Protein AF-X0VS17-F1 (afdb_monomer_lite)

Radius of gyration: 30.49 Å; chains: 1; bounding box: 56×60×80 Å

Secondary structure (DSSP, 8-state):
-----------------------------------------------------------TTSSPPHHHHHHHHHH-SEEEE-TT--EEEEE-TT----GGGGGGGGG-SS--EEE-TTS---TTTHHHHTT-TT--EEE-TT--

Sequence (144 aa):
MRHFCKFSVLLLALPLLIGCNGGDTPTGDQDNNRRQDSQAPLVENGNNHTQPNNDEQPKTADADDPSSVKAIGSLATDLKRDEERYVIEVSFRGAAIDDEALSHLAGLKRVRSVLLNDTAITDAGLPALGKIATLRNLDLRGCT

Foldseek 3Di:
DDDDDDDDDDDDDDDDDDDDDDDDDDDDDDDDDDDDDDDDDDDDDDDDDDDDDDDPDDPPPQAQDPVLCVLLVVFFPDFDADPVRATAETHNALTADELVNLLSCLSGRQHAYYEQAQYQYDPSSVVSVVSHPNYNYYHCHNHD

InterPro domains:
  IPR032675 Leucine-rich repeat domain superfamily [G3DSA:3.80.10.10] (30-144)

pLDDT: mean 75.67, std 23.25, range [38.62, 98.56]

Structure (mmCIF, N/CA/C/O backbone):
data_AF-X0VS17-F1
#
_entry.id   AF-X0VS17-F1
#
loop_
_atom_site.group_PDB
_atom_site.id
_atom_site.type_symbol
_atom_site.label_atom_id
_atom_site.label_alt_id
_atom_site.label_comp_id
_atom_site.label_asym_id
_atom_site.label_entity_id
_atom_site.label_seq_id
_atom_site.pdbx_PDB_ins_code
_atom_site.Cartn_x
_atom_site.Cartn_y
_atom_site.Cartn_z
_atom_site.occupancy
_atom_site.B_iso_or_equiv
_atom_site.auth_seq_id
_atom_site.auth_comp_id
_atom_site.auth_asym_id
_atom_site.auth_atom_id
_atom_site.pdbx_PDB_model_num
ATOM 1 N N . MET A 1 1 ? 35.992 1.800 32.083 1.00 43.31 1 MET A N 1
ATOM 2 C CA . MET A 1 1 ? 36.817 0.577 31.971 1.00 43.31 1 MET A CA 1
ATOM 3 C C . MET A 1 1 ? 35.983 -0.578 32.503 1.00 43.31 1 MET A C 1
ATOM 5 O O . MET A 1 1 ? 35.433 -0.459 33.586 1.00 43.31 1 MET A O 1
ATOM 9 N N . ARG A 1 2 ? 35.731 -1.583 31.658 1.00 40.59 2 ARG A N 1
ATOM 10 C CA . ARG A 1 2 ? 34.710 -2.628 31.838 1.00 40.59 2 ARG A CA 1
ATOM 11 C C . ARG A 1 2 ? 35.300 -3.814 32.612 1.00 40.59 2 ARG A C 1
ATOM 13 O O . ARG A 1 2 ? 36.272 -4.393 32.140 1.00 40.59 2 ARG A O 1
ATOM 20 N N . HIS A 1 3 ? 34.699 -4.201 33.738 1.00 46.25 3 HIS A N 1
ATOM 21 C CA . HIS A 1 3 ? 35.003 -5.469 34.407 1.00 46.25 3 HIS A CA 1
ATOM 22 C C . HIS A 1 3 ? 34.098 -6.578 33.859 1.00 46.25 3 HIS A C 1
ATOM 24 O O . HIS A 1 3 ? 32.906 -6.633 34.141 1.00 46.25 3 HIS A O 1
ATOM 30 N N . PHE A 1 4 ? 34.698 -7.446 33.045 1.00 45.50 4 PHE A N 1
ATOM 31 C CA . PHE A 1 4 ? 34.156 -8.730 32.613 1.00 45.50 4 PHE A CA 1
ATOM 32 C C . PHE A 1 4 ? 34.413 -9.758 33.719 1.00 45.50 4 PHE A C 1
ATOM 34 O O . PHE A 1 4 ? 35.557 -10.168 33.915 1.00 45.50 4 PHE A O 1
ATOM 41 N N . CYS A 1 5 ? 33.369 -10.196 34.423 1.00 49.50 5 CYS A N 1
ATOM 42 C CA . CYS A 1 5 ? 33.453 -11.402 35.239 1.00 49.50 5 CYS A CA 1
ATOM 43 C C . CYS A 1 5 ? 32.957 -12.583 34.399 1.00 49.50 5 CYS A C 1
ATOM 45 O O . CYS A 1 5 ? 31.780 -12.687 34.062 1.00 49.50 5 CYS A O 1
ATOM 47 N N . LYS A 1 6 ? 33.907 -13.429 34.002 1.00 50.41 6 LYS A N 1
ATOM 48 C CA . LYS A 1 6 ? 33.694 -14.713 33.339 1.00 50.41 6 LYS A CA 1
ATOM 49 C C . LYS A 1 6 ? 33.091 -15.680 34.361 1.00 50.41 6 LYS A C 1
ATOM 51 O O . LYS A 1 6 ? 33.770 -16.011 35.324 1.00 50.41 6 LYS A O 1
ATOM 56 N N . PHE A 1 7 ? 31.884 -16.186 34.126 1.00 47.91 7 PHE A N 1
ATOM 57 C CA . PHE A 1 7 ? 31.442 -17.442 34.733 1.00 47.91 7 PHE A CA 1
ATOM 58 C C . PHE A 1 7 ? 31.100 -18.422 33.617 1.00 47.91 7 PHE A C 1
ATOM 60 O O . PHE A 1 7 ? 30.033 -18.397 33.014 1.00 47.91 7 PHE A O 1
ATOM 67 N N . SER A 1 8 ? 32.103 -19.235 33.307 1.00 51.38 8 SER A N 1
ATOM 68 C CA . SER A 1 8 ? 32.010 -20.425 32.480 1.00 51.38 8 SER A CA 1
ATOM 69 C C . SER A 1 8 ? 31.597 -21.574 33.391 1.00 51.38 8 SER A C 1
ATOM 71 O O . SER A 1 8 ? 32.425 -22.047 34.164 1.00 51.38 8 SER A O 1
ATOM 73 N N . VAL A 1 9 ? 30.348 -22.029 33.307 1.00 56.81 9 VAL A N 1
ATOM 74 C CA . VAL A 1 9 ? 29.946 -23.342 33.831 1.00 56.81 9 VAL A CA 1
ATOM 75 C C . VAL A 1 9 ? 29.093 -24.019 32.765 1.00 56.81 9 VAL A C 1
ATOM 77 O O . VAL A 1 9 ? 27.893 -23.797 32.650 1.00 56.81 9 VAL A O 1
ATOM 80 N N . LEU A 1 10 ? 29.779 -24.808 31.943 1.00 45.88 10 LEU A N 1
ATOM 81 C CA . LEU A 1 10 ? 29.217 -25.820 31.062 1.00 45.88 10 LEU A CA 1
ATOM 82 C C . LEU A 1 10 ? 29.105 -27.099 31.901 1.00 45.88 10 LEU A C 1
ATOM 84 O O . LEU A 1 10 ? 30.133 -27.669 32.265 1.00 45.88 10 LEU A O 1
ATOM 88 N N . LEU A 1 11 ? 27.890 -27.536 32.236 1.00 55.62 11 LEU A N 1
ATOM 89 C CA . LEU A 1 11 ? 27.663 -28.837 32.867 1.00 55.62 11 LEU A CA 1
ATOM 90 C C . LEU A 1 11 ? 26.607 -29.601 32.067 1.00 55.62 11 LEU A C 1
ATOM 92 O O . LEU A 1 11 ? 25.529 -29.093 31.767 1.00 55.62 11 LEU A O 1
ATOM 96 N N . LEU A 1 12 ? 27.033 -30.782 31.630 1.00 49.47 12 LEU A N 1
ATOM 97 C CA . LEU A 1 12 ? 26.410 -31.658 30.650 1.00 49.47 12 LEU A CA 1
ATOM 98 C C . LEU A 1 12 ? 25.153 -32.364 31.184 1.00 49.47 12 LEU A C 1
ATOM 100 O O . LEU A 1 12 ? 24.956 -32.521 32.384 1.00 49.47 12 LEU A O 1
ATOM 104 N N . ALA A 1 13 ? 24.343 -32.789 30.217 1.00 51.38 13 ALA A N 1
ATOM 105 C CA . ALA A 1 13 ? 23.025 -33.405 30.295 1.00 51.38 13 ALA A CA 1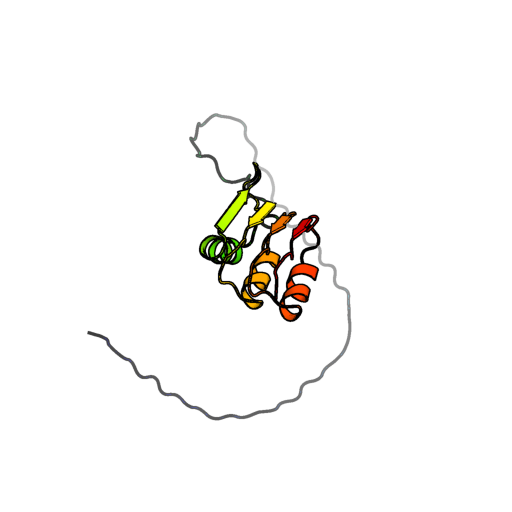
ATOM 106 C C . ALA A 1 13 ? 22.882 -34.646 31.196 1.00 51.38 13 ALA A C 1
ATOM 108 O O . ALA A 1 13 ? 23.797 -35.456 31.301 1.00 51.38 13 ALA A O 1
ATOM 109 N N . LEU A 1 14 ? 21.650 -34.861 31.677 1.00 53.03 14 LEU A N 1
ATOM 110 C CA . LEU A 1 14 ? 21.057 -36.169 31.991 1.00 53.03 14 LEU A CA 1
ATOM 111 C C . LEU A 1 14 ? 19.526 -36.087 31.779 1.00 53.03 14 LEU A C 1
ATOM 113 O O . LEU A 1 14 ? 18.879 -35.289 32.458 1.00 53.03 14 LEU A O 1
ATOM 117 N N . PRO A 1 15 ? 18.930 -36.850 30.838 1.00 53.53 15 PRO A N 1
ATOM 118 C CA . PRO A 1 15 ? 17.485 -36.901 30.642 1.00 53.53 15 PRO A CA 1
ATOM 119 C C . PRO A 1 15 ? 16.836 -38.111 31.338 1.00 53.53 15 PRO A C 1
ATOM 121 O O . PRO A 1 15 ? 17.496 -39.104 31.631 1.00 53.53 15 PRO A O 1
ATOM 124 N N . LEU A 1 16 ? 15.506 -38.012 31.450 1.00 51.50 16 LEU A N 1
ATOM 125 C CA . LEU A 1 16 ? 14.500 -39.036 31.770 1.00 51.50 16 LEU A CA 1
ATOM 126 C C . LEU A 1 16 ? 14.287 -39.372 33.251 1.00 51.50 16 LEU A C 1
ATOM 128 O O . LEU A 1 16 ? 15.000 -40.177 33.835 1.00 51.50 16 LEU A O 1
ATOM 132 N N . LEU A 1 17 ? 13.143 -38.915 33.767 1.00 58.97 17 LEU A N 1
ATOM 133 C CA . LEU A 1 17 ? 12.207 -39.823 34.423 1.00 58.97 17 LEU A CA 1
ATOM 134 C C . LEU A 1 17 ? 10.773 -39.485 34.007 1.00 58.97 17 LEU A C 1
ATOM 136 O O . LEU A 1 17 ? 10.280 -38.371 34.165 1.00 58.97 17 LEU A O 1
ATOM 140 N N . ILE A 1 18 ? 10.159 -40.501 33.416 1.00 58.56 18 ILE A N 1
ATOM 141 C CA . ILE A 1 18 ? 8.750 -40.633 33.078 1.00 58.56 18 ILE A CA 1
ATOM 142 C C . ILE A 1 18 ? 7.933 -40.566 34.369 1.00 58.56 18 ILE A C 1
ATOM 144 O O . ILE A 1 18 ? 8.250 -41.247 35.342 1.00 58.56 18 ILE A O 1
ATOM 148 N N . GLY A 1 19 ? 6.851 -39.797 34.345 1.00 50.19 19 GLY A N 1
ATOM 149 C CA . GLY A 1 19 ? 5.847 -39.789 35.399 1.00 50.19 19 GLY A CA 1
ATOM 150 C C . GLY A 1 19 ? 4.491 -39.414 34.826 1.00 50.19 19 GLY A C 1
ATOM 151 O O . GLY A 1 19 ? 4.068 -38.270 34.942 1.00 50.19 19 GLY A O 1
ATOM 152 N N . CYS A 1 20 ? 3.820 -40.372 34.186 1.00 52.88 20 CYS A N 1
ATOM 153 C CA . CYS A 1 20 ? 2.373 -40.308 34.009 1.00 52.88 20 CYS A CA 1
ATOM 154 C C . CYS A 1 20 ? 1.721 -40.710 35.334 1.00 52.88 20 CYS A C 1
ATOM 156 O O . CYS A 1 20 ? 2.005 -41.796 35.837 1.00 52.88 20 CYS A O 1
ATOM 158 N N . ASN A 1 21 ? 0.812 -39.892 35.859 1.00 55.00 21 ASN A N 1
ATOM 159 C CA . ASN A 1 21 ? -0.244 -40.393 36.728 1.00 55.00 21 ASN A CA 1
ATOM 160 C C . ASN A 1 21 ? -1.529 -39.616 36.439 1.00 55.00 21 ASN A C 1
ATOM 162 O O . ASN A 1 21 ? -1.528 -38.386 36.429 1.00 55.00 21 ASN A O 1
ATOM 166 N N . GLY A 1 22 ? -2.578 -40.358 36.098 1.00 44.09 22 GLY A N 1
ATOM 167 C CA . GLY A 1 22 ? -3.907 -39.822 35.850 1.00 44.09 22 GLY A CA 1
ATOM 168 C C . GLY A 1 22 ? -4.723 -39.690 37.132 1.00 44.09 22 GLY A C 1
ATOM 169 O O . GLY A 1 22 ? -4.242 -39.993 38.221 1.00 44.09 22 GLY A O 1
ATOM 170 N N . GLY A 1 23 ? -5.984 -39.308 36.941 1.00 40.53 23 GLY A N 1
ATOM 171 C CA . GLY A 1 23 ? -7.052 -39.547 37.906 1.00 40.53 23 GLY A CA 1
ATOM 172 C C . GLY A 1 23 ? -7.591 -38.300 38.600 1.00 40.53 23 GLY A C 1
ATOM 173 O O . GLY A 1 23 ? -6.949 -37.750 39.483 1.00 40.53 23 GLY A O 1
ATOM 174 N N . ASP A 1 24 ? -8.826 -37.967 38.218 1.00 45.16 24 ASP A N 1
ATOM 175 C CA . ASP A 1 24 ? -9.924 -37.567 39.109 1.00 45.16 24 ASP A CA 1
ATOM 176 C C . ASP A 1 24 ? -10.100 -36.078 39.499 1.00 45.16 24 ASP A C 1
ATOM 178 O O . ASP A 1 24 ? -9.456 -35.509 40.374 1.00 45.16 24 ASP A O 1
ATOM 182 N N . THR A 1 25 ? -11.103 -35.467 38.861 1.00 48.91 25 THR A N 1
ATOM 183 C CA . THR A 1 25 ? -11.980 -34.396 39.388 1.00 48.91 25 THR A CA 1
ATOM 184 C C . THR A 1 25 ? -12.920 -34.944 40.485 1.00 48.91 25 THR A C 1
ATOM 186 O O . THR A 1 25 ? -13.092 -36.161 40.528 1.00 48.91 25 THR A O 1
ATOM 189 N N . PRO A 1 26 ? -13.799 -34.153 41.140 1.00 51.50 26 PRO A N 1
ATOM 190 C CA . PRO A 1 26 ? -13.714 -32.812 41.733 1.00 51.50 26 PRO A CA 1
ATOM 191 C C . PRO A 1 26 ? -14.217 -32.828 43.213 1.00 51.50 26 PRO A C 1
ATOM 193 O O . PRO A 1 26 ? -14.534 -33.880 43.765 1.00 51.50 26 PRO A O 1
ATOM 196 N N . THR A 1 27 ? -14.443 -31.635 43.782 1.00 47.09 27 THR A N 1
ATOM 197 C CA . THR A 1 27 ? -15.304 -31.286 44.948 1.00 47.09 27 THR A CA 1
ATOM 198 C C . THR A 1 27 ? -14.575 -31.010 46.264 1.00 47.09 27 THR A C 1
ATOM 200 O O . THR A 1 27 ? -13.865 -31.852 46.803 1.00 47.09 27 THR A O 1
ATOM 203 N N . GLY A 1 28 ? -14.814 -29.815 46.807 1.00 47.66 28 GLY A N 1
ATOM 204 C CA . GLY A 1 28 ? -14.340 -29.394 48.119 1.00 47.66 28 GLY A CA 1
ATOM 205 C C . GLY A 1 28 ? -14.628 -27.919 48.366 1.00 47.66 28 GLY A C 1
ATOM 206 O O . GLY A 1 28 ? -13.711 -27.104 48.335 1.00 47.66 28 GLY A O 1
ATOM 207 N N . ASP A 1 29 ? -15.905 -27.593 48.575 1.00 47.28 29 ASP A N 1
ATOM 208 C CA . ASP A 1 29 ? -16.349 -26.344 49.193 1.00 47.28 29 ASP A CA 1
ATOM 209 C C . ASP A 1 29 ? -15.592 -26.100 50.502 1.00 47.28 29 ASP A C 1
ATOM 211 O O . ASP A 1 29 ? -15.597 -26.966 51.378 1.00 47.28 29 ASP A O 1
ATOM 215 N N . GLN A 1 30 ? -15.005 -24.912 50.668 1.00 57.81 30 GLN A N 1
ATOM 216 C CA . GLN A 1 30 ? -14.788 -24.320 51.988 1.00 57.81 30 GLN A CA 1
ATOM 217 C C . GLN A 1 30 ? -15.031 -22.813 51.932 1.00 57.81 30 GLN A C 1
ATOM 219 O O . GLN A 1 30 ? -14.147 -22.009 51.637 1.00 57.81 30 GLN A O 1
ATOM 224 N N . ASP A 1 31 ? -16.267 -22.463 52.278 1.00 52.00 31 ASP A N 1
ATOM 225 C CA . ASP A 1 31 ? -16.597 -21.242 52.994 1.00 52.00 31 ASP A CA 1
ATOM 226 C C . ASP A 1 31 ? -15.646 -21.055 54.183 1.00 52.00 31 ASP A C 1
ATOM 228 O O . ASP A 1 31 ? -15.536 -21.937 55.039 1.00 52.00 31 ASP A O 1
ATOM 232 N N . ASN A 1 32 ? -15.039 -19.874 54.322 1.00 59.00 32 ASN A N 1
ATOM 233 C CA . ASN A 1 32 ? -14.925 -19.311 55.664 1.00 59.00 32 ASN A CA 1
ATOM 234 C C . ASN A 1 32 ? -14.827 -17.785 55.675 1.00 59.00 32 ASN A C 1
ATOM 236 O O . ASN A 1 32 ? -13.782 -17.164 55.487 1.00 59.00 32 ASN A O 1
ATOM 240 N N . ASN A 1 33 ? -15.986 -17.208 55.958 1.00 50.19 33 ASN A N 1
ATOM 241 C CA . ASN A 1 33 ? -16.224 -15.841 56.369 1.00 50.19 33 ASN A CA 1
ATOM 242 C C . ASN A 1 33 ? -15.600 -15.589 57.754 1.00 50.19 33 ASN A C 1
ATOM 244 O O . ASN A 1 33 ? -16.061 -16.153 58.747 1.00 50.19 33 ASN A O 1
ATOM 248 N N . ARG A 1 34 ? -14.605 -14.697 57.854 1.00 45.72 34 ARG A N 1
ATOM 249 C CA . ARG A 1 34 ? -14.197 -14.112 59.139 1.00 45.72 34 ARG A CA 1
ATOM 250 C C . ARG A 1 34 ? -14.616 -12.649 59.185 1.00 45.72 34 ARG A C 1
ATOM 252 O O . ARG A 1 34 ? -13.939 -11.770 58.663 1.00 45.72 34 ARG A O 1
ATOM 259 N N . ARG A 1 35 ? -15.758 -12.430 59.834 1.00 48.88 35 ARG A N 1
ATOM 260 C CA . ARG A 1 35 ? -16.231 -11.130 60.303 1.00 48.88 35 ARG A CA 1
ATOM 261 C C . ARG A 1 35 ? -15.223 -10.533 61.283 1.00 48.88 35 ARG A C 1
ATOM 263 O O . ARG A 1 35 ? -14.736 -11.240 62.166 1.00 48.88 35 ARG A O 1
ATOM 270 N N . GLN A 1 36 ? -14.998 -9.230 61.177 1.00 52.78 36 GLN A N 1
ATOM 271 C CA . GLN A 1 36 ? -14.617 -8.426 62.326 1.00 52.78 36 GLN A CA 1
ATOM 272 C C . GLN A 1 36 ? -15.345 -7.089 62.271 1.00 52.78 36 GLN A C 1
ATOM 274 O O . GLN A 1 36 ? -15.521 -6.483 61.215 1.00 52.78 36 GLN A O 1
ATOM 279 N N . ASP A 1 37 ? -15.866 -6.753 63.437 1.00 46.56 37 ASP A N 1
ATOM 280 C CA . ASP A 1 37 ? -16.950 -5.833 63.693 1.00 46.56 37 ASP A CA 1
ATOM 281 C C . ASP A 1 37 ? -16.520 -4.358 63.689 1.00 46.56 37 ASP A C 1
ATOM 283 O O . ASP A 1 37 ? -15.412 -4.012 64.085 1.00 46.56 37 ASP A O 1
ATOM 287 N N . SER A 1 38 ? -17.481 -3.518 63.299 1.00 52.53 38 SER A N 1
ATOM 288 C CA . SER A 1 38 ? -17.874 -2.253 63.939 1.00 52.53 38 SER A CA 1
ATOM 289 C C . SER A 1 38 ? -16.798 -1.237 64.345 1.00 52.53 38 SER A C 1
ATOM 291 O O . SER A 1 38 ? -16.188 -1.374 65.397 1.00 52.53 38 SER A O 1
ATOM 293 N N . GLN A 1 39 ? -16.753 -0.100 63.635 1.00 45.88 39 GLN A N 1
ATOM 294 C CA . GLN A 1 39 ? -16.736 1.228 64.272 1.00 45.88 39 GLN A CA 1
ATOM 295 C C . GLN A 1 39 ? -17.177 2.319 63.270 1.00 45.88 39 GLN A C 1
ATOM 297 O O . GLN A 1 39 ? -16.555 2.491 62.227 1.00 45.88 39 GLN A O 1
ATOM 302 N N . ALA A 1 40 ? -18.233 3.074 63.592 1.00 49.31 40 ALA A N 1
ATOM 303 C CA . ALA A 1 40 ? -18.546 4.368 62.966 1.00 49.31 40 ALA A CA 1
ATOM 304 C C . ALA A 1 40 ? -18.016 5.504 63.862 1.00 49.31 40 ALA A C 1
ATOM 306 O O . ALA A 1 40 ? -17.993 5.338 65.088 1.00 49.31 40 ALA A O 1
ATOM 307 N N . PRO A 1 41 ? -17.589 6.646 63.290 1.00 47.81 41 PRO A N 1
ATOM 308 C CA . PRO A 1 41 ? -18.362 7.878 63.500 1.00 47.81 41 PRO A CA 1
ATOM 309 C C . PRO A 1 41 ? -18.361 8.861 62.303 1.00 47.81 41 PRO A C 1
ATOM 311 O O . PRO A 1 41 ? -17.736 8.646 61.270 1.00 47.81 41 PRO A O 1
ATOM 314 N N . LEU A 1 42 ? -19.144 9.928 62.475 1.00 43.59 42 LEU A N 1
ATOM 315 C CA . LEU A 1 42 ? -19.552 10.973 61.530 1.00 43.59 42 LEU A CA 1
ATOM 316 C C . LEU A 1 42 ? -18.492 12.088 61.315 1.00 43.59 42 LEU A C 1
ATOM 318 O O . LEU A 1 42 ? -17.786 12.423 62.257 1.00 43.59 42 LEU A O 1
ATOM 322 N N . VAL A 1 43 ? -18.527 12.697 60.111 1.00 49.28 43 VAL A N 1
ATOM 323 C CA . VAL A 1 43 ? -18.160 14.080 59.667 1.00 49.28 43 VAL A CA 1
ATOM 324 C C . VAL A 1 43 ? -16.772 14.680 60.000 1.00 49.28 43 VAL A C 1
ATOM 326 O O . VAL A 1 43 ? -16.421 14.835 61.157 1.00 49.28 43 VAL A O 1
ATOM 329 N N . GLU A 1 44 ? -15.991 15.133 59.001 1.00 41.22 44 GLU A N 1
ATOM 330 C CA . GLU A 1 44 ? -15.952 16.518 58.468 1.00 41.22 44 GLU A CA 1
ATOM 331 C C . GLU A 1 44 ? -14.846 16.704 57.391 1.00 41.22 44 GLU A C 1
ATOM 333 O O . GLU A 1 44 ? -13.972 15.861 57.207 1.00 41.22 44 GLU A O 1
ATOM 338 N N . ASN A 1 45 ? -14.952 17.815 56.658 1.00 44.94 45 ASN A N 1
ATOM 339 C CA . ASN A 1 45 ? -14.228 18.269 55.465 1.00 44.94 45 ASN A CA 1
ATOM 340 C C . ASN A 1 45 ? -12.687 18.227 55.492 1.00 44.94 45 ASN A C 1
ATOM 342 O O . ASN A 1 45 ? -12.047 18.517 56.498 1.00 44.94 45 ASN A O 1
ATOM 346 N N . GLY A 1 46 ? -12.102 18.059 54.300 1.00 38.62 46 GLY A N 1
ATOM 347 C CA . GLY A 1 46 ? -10.678 18.286 54.052 1.00 38.62 46 GLY A CA 1
ATOM 348 C C . GLY A 1 46 ? -10.304 18.138 52.578 1.00 38.62 46 GLY A C 1
ATOM 349 O O . GLY A 1 46 ? -9.778 17.115 52.161 1.00 38.62 46 GLY A O 1
ATOM 350 N N . ASN A 1 47 ? -10.626 19.163 51.793 1.00 52.38 47 ASN A N 1
ATOM 351 C CA . ASN A 1 47 ? -9.949 19.618 50.577 1.00 52.38 47 ASN A CA 1
ATOM 352 C C . ASN A 1 47 ? -8.629 18.892 50.279 1.00 52.38 47 ASN A C 1
ATOM 354 O O . ASN A 1 47 ? -7.629 19.117 50.959 1.00 52.38 47 ASN A O 1
ATOM 358 N N . ASN A 1 48 ? -8.598 18.119 49.192 1.00 42.81 48 ASN A N 1
ATOM 359 C CA . ASN A 1 48 ? -7.336 17.763 48.572 1.00 42.81 48 ASN A CA 1
ATOM 360 C C . ASN A 1 48 ? -7.427 17.889 47.055 1.00 42.81 48 ASN A C 1
ATOM 362 O O . ASN A 1 48 ? -8.241 17.260 46.382 1.00 42.81 48 ASN A O 1
ATOM 366 N N . HIS A 1 49 ? -6.575 18.769 46.550 1.00 53.28 49 HIS A N 1
ATOM 367 C CA . HIS A 1 49 ? -6.210 18.885 45.159 1.00 53.28 49 HIS A CA 1
ATOM 368 C C . HIS A 1 49 ? -5.698 17.518 44.701 1.00 53.28 49 HIS A C 1
ATOM 370 O O . HIS A 1 49 ? -4.656 17.048 45.154 1.00 53.28 49 HIS A O 1
ATOM 376 N N . THR A 1 50 ? -6.440 16.843 43.833 1.00 44.97 50 THR A N 1
ATOM 377 C CA . THR A 1 50 ? -5.913 15.690 43.111 1.00 44.97 50 THR A CA 1
ATOM 378 C C . THR A 1 50 ? -6.211 15.897 41.639 1.00 44.97 50 THR A C 1
ATOM 380 O O . THR A 1 50 ? -7.355 15.980 41.203 1.00 44.97 50 THR A O 1
ATOM 383 N N . GLN A 1 51 ? -5.111 16.093 40.925 1.00 49.12 51 GLN A N 1
ATOM 384 C CA . GLN A 1 51 ? -4.935 16.073 39.483 1.00 49.12 51 GLN A CA 1
ATOM 385 C C . GLN A 1 51 ? -5.777 14.957 38.824 1.00 49.12 51 GLN A C 1
ATOM 387 O O . GLN A 1 51 ? -6.000 13.924 39.459 1.00 49.12 51 GLN A O 1
ATOM 392 N N . PRO A 1 52 ? -6.254 15.139 37.576 1.00 44.19 52 PRO A N 1
ATOM 393 C CA . PRO A 1 52 ? -7.137 14.182 36.923 1.00 44.19 52 PRO A CA 1
ATOM 394 C C . PRO A 1 52 ? -6.390 12.867 36.701 1.00 44.19 52 PRO A C 1
ATOM 396 O O . PRO A 1 52 ? -5.430 12.799 35.934 1.00 44.19 52 PRO A O 1
ATOM 399 N N . ASN A 1 53 ? -6.836 11.829 37.398 1.00 48.53 53 ASN A N 1
ATOM 400 C CA . ASN A 1 53 ? -6.343 10.477 37.226 1.00 48.53 53 ASN A CA 1
ATOM 401 C C . ASN A 1 53 ? -7.199 9.808 36.147 1.00 48.53 53 ASN A C 1
ATOM 403 O O . ASN A 1 53 ? -8.390 9.606 36.342 1.00 48.53 53 ASN A O 1
ATOM 407 N N . ASN A 1 54 ? -6.565 9.563 35.001 1.00 57.66 54 ASN A N 1
ATOM 408 C CA . ASN A 1 54 ? -6.829 8.526 34.002 1.00 57.66 54 ASN A CA 1
ATOM 409 C C . ASN A 1 54 ? -8.093 7.673 34.207 1.00 57.66 54 ASN A C 1
ATOM 411 O O . ASN A 1 54 ? -8.038 6.728 34.981 1.00 57.66 54 ASN A O 1
ATOM 415 N N . ASP A 1 55 ? -9.139 7.916 33.413 1.00 51.84 55 ASP A N 1
ATOM 416 C CA . ASP A 1 55 ? -10.149 6.889 33.091 1.00 51.84 55 ASP A CA 1
ATOM 417 C C . ASP A 1 55 ? -10.679 6.957 31.640 1.00 51.84 55 ASP A C 1
ATOM 419 O O . ASP A 1 55 ? -11.400 6.060 31.213 1.00 51.84 55 ASP A O 1
ATOM 423 N N . GLU A 1 56 ? -10.255 7.916 30.805 1.00 45.69 56 GLU A N 1
ATOM 424 C CA . GLU A 1 56 ? -10.478 7.822 29.351 1.00 45.69 56 GLU A CA 1
ATOM 425 C C . GLU A 1 56 ? -9.253 7.168 28.694 1.00 45.69 56 GLU A C 1
ATOM 427 O O . GLU A 1 56 ? -8.435 7.797 28.019 1.00 45.69 56 GLU A O 1
ATOM 432 N N . GLN A 1 57 ? -9.075 5.878 28.960 1.00 39.38 57 GLN A N 1
ATOM 433 C CA . GLN A 1 57 ? -8.103 5.064 28.243 1.00 39.38 57 GLN A CA 1
ATOM 434 C C . GLN A 1 57 ? -8.543 4.981 26.763 1.00 39.38 57 GLN A C 1
ATOM 436 O O . GLN A 1 57 ? -9.662 4.535 26.497 1.00 39.38 57 GLN A O 1
ATOM 441 N N . PRO A 1 58 ? -7.722 5.412 25.779 1.00 44.72 58 PRO A N 1
ATOM 442 C CA . PRO A 1 58 ? -8.105 5.369 24.370 1.00 44.72 58 PRO A CA 1
ATOM 443 C C . PRO A 1 58 ? -8.399 3.926 23.953 1.00 44.72 58 PRO A C 1
ATOM 445 O O . PRO A 1 58 ? -7.626 3.025 24.278 1.00 44.72 58 PRO A O 1
ATOM 448 N N . LYS A 1 59 ? -9.488 3.697 23.212 1.00 47.31 59 LYS A N 1
ATOM 449 C CA . LYS A 1 59 ? -9.813 2.401 22.591 1.00 47.31 59 LYS A CA 1
ATOM 450 C C . LYS A 1 59 ? -8.711 1.998 21.598 1.00 47.31 59 LYS A C 1
ATOM 452 O O . LYS A 1 59 ? -8.784 2.282 20.407 1.00 47.31 59 LYS A O 1
ATOM 457 N N . THR A 1 60 ? -7.655 1.350 22.073 1.00 53.44 60 THR A N 1
ATOM 458 C CA . THR A 1 60 ? -6.469 0.967 21.288 1.00 53.44 60 THR A CA 1
ATOM 459 C C . THR A 1 60 ? -6.621 -0.393 20.595 1.00 53.44 60 THR A C 1
ATOM 461 O O . THR A 1 60 ? -5.714 -1.219 20.619 1.00 53.44 60 THR A O 1
ATOM 464 N N . ALA A 1 61 ? -7.763 -0.621 19.942 1.00 56.09 61 ALA A N 1
ATOM 465 C CA . ALA A 1 61 ? -7.946 -1.701 18.961 1.00 56.09 61 ALA A CA 1
ATOM 466 C C . ALA A 1 61 ? -8.270 -1.167 17.554 1.00 56.09 61 ALA A C 1
ATOM 468 O O . ALA A 1 61 ? -8.092 -1.881 16.567 1.00 56.09 61 ALA A O 1
ATOM 469 N N . ASP A 1 62 ? -8.693 0.097 17.463 1.00 61.84 62 ASP A N 1
ATOM 470 C CA . ASP A 1 62 ? -9.252 0.658 16.238 1.00 61.84 62 ASP A CA 1
ATOM 471 C C . ASP A 1 62 ? -8.254 1.492 15.429 1.00 61.84 62 ASP A C 1
ATOM 473 O O . ASP A 1 62 ? -8.538 1.731 14.266 1.00 61.84 62 ASP A O 1
ATOM 477 N N . ALA A 1 63 ? -7.094 1.870 15.995 1.00 80.19 63 ALA A N 1
ATOM 478 C CA . ALA A 1 63 ? -6.058 2.720 15.383 1.00 80.19 63 ALA A CA 1
ATOM 479 C C . ALA A 1 63 ? -5.323 2.063 14.185 1.00 80.19 63 ALA A C 1
ATOM 481 O O . ALA A 1 63 ? -5.074 0.855 14.192 1.00 80.19 63 ALA A O 1
ATOM 482 N N . ASP A 1 64 ? -4.905 2.864 13.190 1.00 89.94 64 ASP A N 1
ATOM 483 C CA . ASP A 1 64 ? -3.973 2.408 12.143 1.00 89.94 64 ASP A CA 1
ATOM 484 C C . ASP A 1 64 ? -2.638 1.957 12.757 1.00 89.94 64 ASP A C 1
ATOM 486 O O . ASP A 1 64 ? -2.127 2.585 13.689 1.00 89.94 64 ASP A O 1
ATOM 490 N N . ASP A 1 65 ? -2.044 0.897 12.203 1.00 93.62 65 ASP A N 1
ATOM 491 C CA . ASP A 1 65 ? -0.737 0.404 12.641 1.00 93.62 65 ASP A CA 1
ATOM 492 C C . ASP A 1 65 ? 0.360 1.472 12.410 1.00 93.62 65 ASP A C 1
ATOM 494 O O . ASP A 1 65 ? 0.597 1.877 11.264 1.00 93.62 65 ASP A O 1
ATOM 498 N N . PRO A 1 66 ? 1.066 1.946 13.460 1.00 92.00 66 PRO A N 1
ATOM 499 C CA . PRO A 1 66 ? 2.021 3.048 13.328 1.00 92.00 66 PRO A CA 1
ATOM 500 C C . PRO A 1 66 ? 3.188 2.750 12.377 1.00 92.00 66 PRO A C 1
ATOM 502 O O . PRO A 1 66 ? 3.672 3.654 11.690 1.00 92.00 66 PRO A O 1
ATOM 505 N N . SER A 1 67 ? 3.635 1.492 12.321 1.00 93.12 67 SER A N 1
ATOM 506 C CA . SER A 1 67 ? 4.705 1.054 11.416 1.00 93.12 67 SER A CA 1
ATOM 507 C C . SER A 1 67 ? 4.255 1.156 9.959 1.00 93.12 67 SER A C 1
ATOM 509 O O . SER A 1 67 ? 4.984 1.687 9.121 1.00 93.12 67 SER A O 1
ATOM 511 N N . SER A 1 68 ? 3.024 0.733 9.681 1.00 94.31 68 SER A N 1
ATOM 512 C CA . SER A 1 68 ? 2.386 0.810 8.368 1.00 94.31 68 SER A CA 1
ATOM 513 C C . SER A 1 68 ? 2.192 2.255 7.919 1.00 94.31 68 SER A C 1
ATOM 515 O O . SER A 1 68 ? 2.581 2.610 6.810 1.00 94.31 68 SER A O 1
ATOM 517 N N . VAL A 1 69 ? 1.691 3.129 8.797 1.00 94.44 69 VAL A N 1
ATOM 518 C CA . VAL A 1 69 ? 1.525 4.563 8.498 1.00 94.44 69 VAL A CA 1
ATOM 519 C C . VAL A 1 69 ? 2.861 5.227 8.167 1.00 94.44 69 VAL A C 1
ATOM 521 O O . VAL A 1 69 ? 2.929 6.048 7.254 1.00 94.44 69 VAL A O 1
ATOM 524 N N . LYS A 1 70 ? 3.934 4.878 8.882 1.00 94.94 70 LYS A N 1
ATOM 525 C CA . LYS A 1 70 ? 5.272 5.422 8.621 1.00 94.94 70 LYS A CA 1
ATOM 526 C C . LYS A 1 70 ? 5.854 4.912 7.299 1.00 94.94 70 LYS A C 1
ATOM 528 O O . LYS A 1 70 ? 6.403 5.707 6.537 1.00 94.94 70 LYS A O 1
ATOM 533 N N . ALA A 1 71 ? 5.749 3.608 7.041 1.00 95.94 71 ALA A N 1
ATOM 534 C CA . ALA A 1 71 ? 6.229 2.998 5.804 1.00 95.94 71 ALA A CA 1
ATOM 535 C C . ALA A 1 71 ? 5.503 3.605 4.596 1.00 95.94 71 ALA A C 1
ATOM 537 O O . ALA A 1 71 ? 6.139 4.161 3.706 1.00 95.94 71 ALA A O 1
ATOM 538 N N . ILE A 1 72 ? 4.170 3.624 4.636 1.00 95.69 72 ILE A N 1
ATOM 539 C CA . ILE A 1 72 ? 3.337 4.197 3.577 1.00 95.69 72 ILE A CA 1
ATOM 540 C C . ILE A 1 72 ? 3.591 5.693 3.433 1.00 95.69 72 ILE A C 1
ATOM 542 O O . ILE A 1 72 ? 3.733 6.166 2.318 1.00 95.69 72 ILE A O 1
ATOM 546 N N . GLY A 1 73 ? 3.725 6.443 4.528 1.00 94.50 73 GLY A N 1
ATOM 547 C CA . GLY A 1 73 ? 4.018 7.878 4.468 1.00 94.50 73 GLY A CA 1
ATOM 548 C C . GLY A 1 73 ? 5.361 8.223 3.812 1.00 94.50 73 GLY A C 1
ATOM 549 O O . GLY A 1 73 ? 5.548 9.361 3.400 1.00 94.50 73 GLY A O 1
ATOM 550 N N . SER A 1 74 ? 6.283 7.260 3.705 1.00 94.88 74 SER A N 1
ATOM 551 C CA . SER A 1 74 ? 7.570 7.436 3.016 1.00 94.88 74 SER A CA 1
ATOM 552 C C . SER A 1 74 ? 7.512 7.050 1.530 1.00 94.88 74 SER A C 1
ATOM 554 O O . SER A 1 74 ? 8.395 7.438 0.772 1.00 94.88 74 SER A O 1
ATOM 556 N N . LEU A 1 75 ? 6.502 6.270 1.130 1.00 96.19 75 LEU A N 1
ATOM 557 C CA . LEU A 1 75 ? 6.338 5.712 -0.219 1.00 96.19 75 LEU A CA 1
ATOM 558 C C . LEU A 1 75 ? 5.211 6.394 -1.010 1.00 96.19 75 LEU A C 1
ATOM 560 O O . LEU A 1 75 ? 5.264 6.480 -2.234 1.00 96.19 75 LEU A O 1
ATOM 564 N N . ALA A 1 76 ? 4.170 6.850 -0.316 1.00 94.56 76 ALA A N 1
ATOM 565 C CA . ALA A 1 76 ? 2.996 7.466 -0.906 1.00 94.56 76 ALA A CA 1
ATOM 566 C C . ALA A 1 76 ? 3.286 8.904 -1.343 1.00 94.56 76 ALA A C 1
ATOM 568 O O . ALA A 1 76 ? 3.962 9.671 -0.661 1.00 94.56 76 ALA A O 1
ATOM 569 N N . THR A 1 77 ? 2.704 9.275 -2.479 1.00 97.12 77 THR A N 1
ATOM 570 C CA . THR A 1 77 ? 2.721 10.647 -3.009 1.00 97.12 77 THR A CA 1
ATOM 571 C C . THR A 1 77 ? 1.744 11.560 -2.278 1.00 97.12 77 THR A C 1
ATOM 573 O O . THR A 1 77 ? 2.012 12.748 -2.120 1.00 97.12 77 THR A O 1
ATOM 576 N N . ASP A 1 78 ? 0.618 11.003 -1.831 1.00 96.81 78 ASP A N 1
ATOM 577 C CA . ASP A 1 78 ? -0.395 11.703 -1.050 1.00 96.81 78 ASP A CA 1
ATOM 578 C C . ASP A 1 78 ? -1.123 10.721 -0.124 1.00 96.81 78 ASP A C 1
ATOM 580 O O . ASP A 1 78 ? -1.252 9.526 -0.422 1.00 96.81 78 ASP A O 1
ATOM 584 N N . LEU A 1 79 ? -1.597 11.234 1.010 1.00 95.50 79 LEU A N 1
ATOM 585 C CA . LEU A 1 79 ? -2.308 10.469 2.025 1.00 95.50 79 LEU A CA 1
ATOM 586 C C . LEU A 1 79 ? -3.392 11.339 2.658 1.00 95.50 79 LEU A C 1
ATOM 588 O O . LEU A 1 79 ? -3.103 12.363 3.280 1.00 95.50 79 LEU A O 1
ATOM 592 N N . LYS A 1 80 ? -4.646 10.892 2.563 1.00 97.38 80 LYS A N 1
ATOM 593 C CA . LYS A 1 80 ? -5.783 11.591 3.174 1.00 97.38 80 LYS A CA 1
ATOM 594 C C . LYS A 1 80 ? -6.222 10.887 4.440 1.00 97.38 80 LYS A C 1
ATOM 596 O O . LYS A 1 80 ? -6.324 9.657 4.491 1.00 97.38 80 LYS A O 1
ATOM 601 N N . ARG A 1 81 ? -6.525 11.697 5.450 1.00 95.75 81 ARG A N 1
ATOM 602 C CA . ARG A 1 81 ? -7.044 11.243 6.736 1.00 95.75 81 ARG A CA 1
ATOM 603 C C . ARG A 1 81 ? -8.435 11.799 6.986 1.00 95.75 81 ARG A C 1
ATOM 605 O O . ARG A 1 81 ? -8.751 12.882 6.501 1.00 95.75 81 ARG A O 1
ATOM 612 N N . ASP A 1 82 ? -9.243 11.063 7.734 1.00 94.75 82 ASP A N 1
ATOM 613 C CA . ASP A 1 82 ? -10.500 11.585 8.267 1.00 94.75 82 ASP A CA 1
ATOM 614 C C . ASP A 1 82 ? -10.291 12.406 9.555 1.00 94.75 82 ASP A C 1
ATOM 616 O O . ASP A 1 82 ? -9.164 12.599 10.020 1.00 94.75 82 ASP A O 1
ATOM 620 N N . GLU A 1 83 ? -11.387 12.908 10.127 1.00 93.25 83 GLU A N 1
ATOM 621 C CA . GLU A 1 83 ? -11.398 13.724 11.352 1.00 93.25 83 GLU A CA 1
ATOM 622 C C . GLU A 1 83 ? -10.826 12.979 12.570 1.00 93.25 83 GLU A C 1
ATOM 624 O O . GLU A 1 83 ? -10.219 13.582 13.454 1.00 93.25 83 GLU A O 1
ATOM 629 N N . GLU A 1 84 ? -10.949 11.651 12.586 1.00 90.75 84 GLU A N 1
ATOM 630 C CA . GLU A 1 84 ? -10.417 10.772 13.629 1.00 90.75 84 GLU A CA 1
ATOM 631 C C . GLU A 1 84 ? -8.951 10.364 13.363 1.00 90.75 84 GLU A C 1
ATOM 633 O O . GLU A 1 84 ? -8.352 9.616 14.137 1.00 90.75 84 GLU A O 1
ATOM 638 N N . ARG A 1 85 ? -8.336 10.943 12.319 1.00 91.69 85 ARG A N 1
ATOM 639 C CA . ARG A 1 85 ? -6.940 10.776 11.873 1.00 91.69 85 ARG A CA 1
ATOM 640 C C . ARG A 1 85 ? -6.609 9.420 11.250 1.00 91.69 85 ARG A C 1
ATOM 642 O O . ARG A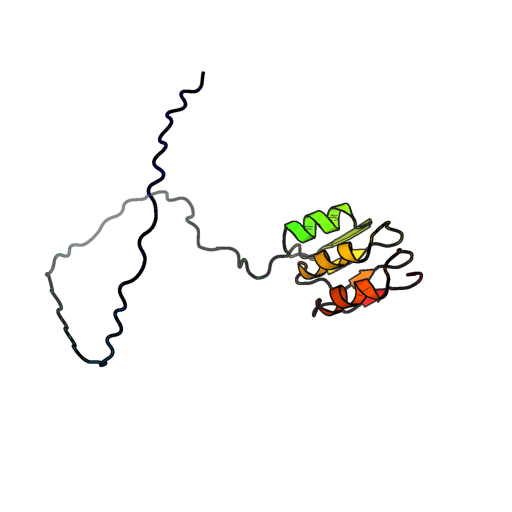 1 85 ? -5.418 9.134 11.056 1.00 91.69 85 ARG A O 1
ATOM 649 N N . TYR A 1 86 ? -7.622 8.645 10.876 1.00 93.69 86 TYR A N 1
ATOM 650 C CA . TYR A 1 86 ? -7.446 7.401 10.138 1.00 93.69 86 TYR A CA 1
ATOM 651 C C . TYR A 1 86 ? -7.134 7.650 8.681 1.00 93.69 86 TYR A C 1
ATOM 653 O O . TYR A 1 86 ? -7.731 8.526 8.059 1.00 93.69 86 TYR A O 1
ATOM 661 N N . VAL A 1 87 ? -6.252 6.839 8.109 1.00 96.62 87 VAL A N 1
ATOM 662 C CA . VAL A 1 87 ? -5.971 6.862 6.676 1.00 96.62 87 VAL A CA 1
ATOM 663 C C . VAL A 1 87 ? -7.160 6.284 5.909 1.00 96.62 87 VAL A C 1
A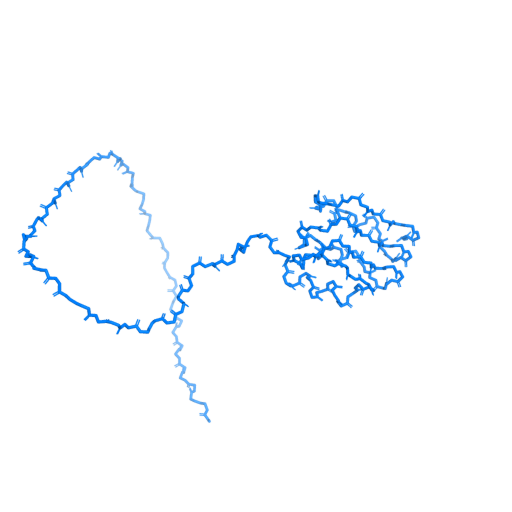TOM 665 O O . VAL A 1 87 ? -7.528 5.123 6.087 1.00 96.62 87 VAL A O 1
ATOM 668 N N . ILE A 1 88 ? -7.752 7.096 5.031 1.00 97.56 88 ILE A N 1
ATOM 669 C CA . ILE A 1 88 ? -8.910 6.710 4.205 1.00 97.56 88 ILE A CA 1
ATOM 670 C C . ILE A 1 88 ? -8.564 6.575 2.720 1.00 97.56 88 ILE A C 1
ATOM 672 O O . ILE A 1 88 ? -9.229 5.824 2.004 1.00 97.56 88 ILE A O 1
ATOM 676 N N . GLU A 1 89 ? -7.522 7.267 2.261 1.00 98.38 89 GLU A N 1
ATOM 677 C CA . GLU A 1 89 ? -7.030 7.203 0.886 1.00 98.38 89 GLU A CA 1
ATOM 678 C C . GLU A 1 89 ? -5.505 7.257 0.860 1.00 98.38 89 GLU A C 1
ATOM 680 O O . GLU A 1 89 ? -4.897 8.059 1.574 1.00 98.38 89 GLU A O 1
ATOM 685 N N . VAL A 1 90 ? -4.911 6.417 0.012 1.00 98.31 90 VAL A N 1
ATOM 686 C CA . VAL A 1 90 ? -3.471 6.392 -0.251 1.00 98.31 90 VAL A CA 1
ATOM 687 C C . VAL A 1 90 ? -3.234 6.491 -1.754 1.00 98.31 90 VAL A C 1
ATOM 689 O O . VAL A 1 90 ? -3.769 5.692 -2.526 1.00 98.31 90 VAL A O 1
ATOM 692 N N . SER A 1 91 ? -2.418 7.461 -2.163 1.00 98.19 91 SER A N 1
ATOM 693 C CA . SER A 1 91 ? -2.001 7.632 -3.553 1.00 98.19 91 SER A CA 1
ATOM 694 C C . SER A 1 91 ? -0.542 7.237 -3.734 1.00 98.19 91 SER A C 1
ATOM 696 O O . SER A 1 91 ? 0.363 7.887 -3.206 1.00 98.19 91 SER A O 1
ATOM 698 N N . PHE A 1 92 ? -0.304 6.235 -4.573 1.00 97.94 92 PHE A N 1
ATOM 699 C CA . PHE A 1 92 ? 1.015 5.866 -5.086 1.00 97.94 92 PHE A CA 1
ATOM 700 C C . PHE A 1 92 ? 1.169 6.219 -6.566 1.00 97.94 92 PHE A C 1
ATOM 702 O O . PHE A 1 92 ? 2.034 5.672 -7.238 1.00 97.94 92 PHE A O 1
ATOM 709 N N . ARG A 1 93 ? 0.327 7.110 -7.100 1.00 96.69 93 ARG A N 1
ATOM 710 C CA . ARG A 1 93 ? 0.335 7.470 -8.519 1.00 96.69 93 ARG A CA 1
ATOM 711 C C . ARG A 1 93 ? 1.737 7.845 -9.008 1.00 96.69 93 ARG A C 1
ATOM 713 O O . ARG A 1 93 ? 2.304 8.827 -8.534 1.00 96.69 93 ARG A O 1
ATOM 720 N N . GLY A 1 94 ? 2.263 7.102 -9.983 1.00 95.38 94 GLY A N 1
ATOM 721 C CA . GLY A 1 94 ? 3.602 7.340 -10.534 1.00 95.38 94 GLY A CA 1
ATOM 722 C C . GLY A 1 94 ? 4.756 7.100 -9.552 1.00 95.38 94 GLY A C 1
ATOM 723 O O . GLY A 1 94 ? 5.887 7.488 -9.841 1.00 95.38 94 GLY A O 1
ATOM 724 N N . ALA A 1 95 ? 4.491 6.520 -8.378 1.00 96.12 95 ALA A N 1
ATOM 725 C CA . ALA A 1 95 ? 5.515 6.207 -7.394 1.00 96.12 95 ALA A CA 1
ATOM 726 C C . ALA A 1 95 ? 6.304 4.963 -7.819 1.00 96.12 95 ALA A C 1
ATOM 728 O O . ALA A 1 95 ? 5.752 3.994 -8.343 1.00 96.12 95 ALA A O 1
ATOM 729 N N . ALA A 1 96 ? 7.606 4.973 -7.536 1.00 95.38 96 ALA A N 1
ATOM 730 C CA . ALA A 1 96 ? 8.461 3.805 -7.691 1.00 95.38 96 ALA A CA 1
ATOM 731 C C . ALA A 1 96 ? 8.296 2.884 -6.469 1.00 95.38 96 ALA A C 1
ATOM 733 O O . ALA A 1 96 ? 9.051 2.991 -5.504 1.00 95.38 96 ALA A O 1
ATOM 734 N N . ILE A 1 97 ? 7.275 2.025 -6.505 1.00 95.81 97 ILE A N 1
ATOM 735 C CA . ILE A 1 97 ? 6.973 1.016 -5.478 1.00 95.81 97 ILE A CA 1
ATOM 736 C C . ILE A 1 97 ? 6.891 -0.386 -6.094 1.00 95.81 97 ILE A C 1
ATOM 738 O O . ILE A 1 97 ? 6.639 -0.519 -7.292 1.00 95.81 97 ILE A O 1
ATOM 742 N N . ASP A 1 98 ? 7.087 -1.409 -5.265 1.00 95.19 98 ASP A N 1
ATOM 743 C CA . ASP A 1 98 ? 6.971 -2.829 -5.609 1.00 95.19 98 ASP A CA 1
ATOM 744 C C . ASP A 1 98 ? 5.762 -3.491 -4.919 1.00 95.19 98 ASP A C 1
ATOM 746 O O . ASP A 1 98 ? 5.055 -2.880 -4.111 1.00 95.19 98 ASP A O 1
ATOM 750 N N . ASP A 1 99 ? 5.514 -4.763 -5.241 1.00 97.25 99 ASP A N 1
ATOM 751 C CA . ASP A 1 99 ? 4.399 -5.545 -4.689 1.00 97.25 99 ASP A CA 1
ATOM 752 C C . ASP A 1 99 ? 4.467 -5.696 -3.158 1.00 97.25 99 ASP A C 1
ATOM 754 O O . ASP A 1 99 ? 3.441 -5.840 -2.485 1.00 97.25 99 ASP A O 1
ATOM 758 N N . GLU A 1 100 ? 5.671 -5.632 -2.589 1.00 95.50 100 GLU A N 1
ATOM 759 C CA . GLU A 1 100 ? 5.926 -5.785 -1.158 1.00 95.50 100 GLU A CA 1
ATOM 760 C C . GLU A 1 100 ? 5.417 -4.569 -0.375 1.00 95.50 100 GLU A C 1
ATOM 762 O O . GLU A 1 100 ? 4.848 -4.728 0.715 1.00 95.50 100 GLU A O 1
ATOM 767 N N . ALA A 1 101 ? 5.508 -3.370 -0.963 1.00 95.31 101 ALA A N 1
ATOM 768 C CA . ALA A 1 101 ? 4.972 -2.136 -0.393 1.00 95.31 101 ALA A CA 1
ATOM 769 C C . ALA A 1 101 ? 3.466 -2.223 -0.082 1.00 95.31 101 ALA A C 1
ATOM 771 O O . ALA A 1 101 ? 2.996 -1.623 0.892 1.00 95.31 101 ALA A O 1
ATOM 772 N N . LEU A 1 102 ? 2.703 -3.009 -0.854 1.00 97.12 102 LEU A N 1
ATOM 773 C CA . LEU A 1 102 ? 1.258 -3.166 -0.654 1.00 97.12 102 LEU A CA 1
ATOM 774 C C . LEU A 1 102 ? 0.908 -3.907 0.641 1.00 97.12 102 LEU A C 1
ATOM 776 O O . LEU A 1 102 ? -0.195 -3.744 1.164 1.00 97.12 102 LEU A O 1
ATOM 780 N N . SER A 1 103 ? 1.836 -4.687 1.203 1.00 96.44 103 SER A N 1
ATOM 781 C CA . SER A 1 103 ? 1.609 -5.417 2.456 1.00 96.44 103 SER A CA 1
ATOM 782 C C . SER A 1 103 ? 1.343 -4.489 3.648 1.00 96.44 103 SER A C 1
ATOM 784 O O . SER A 1 103 ? 0.559 -4.835 4.536 1.00 96.44 103 SER A O 1
ATOM 786 N N . HIS A 1 104 ? 1.914 -3.281 3.637 1.00 96.38 104 HIS A N 1
ATOM 787 C CA . HIS A 1 104 ? 1.709 -2.285 4.687 1.00 96.38 104 HIS A CA 1
ATOM 788 C C . HIS A 1 104 ? 0.278 -1.730 4.703 1.00 96.38 104 HIS A C 1
ATOM 790 O O . HIS A 1 104 ? -0.201 -1.294 5.748 1.00 96.38 104 HIS A O 1
ATOM 796 N N . LEU A 1 105 ? -0.453 -1.781 3.584 1.00 96.38 105 LEU A N 1
ATOM 797 C CA . LEU A 1 105 ? -1.824 -1.264 3.516 1.00 96.38 105 LEU A CA 1
ATOM 798 C C . LEU A 1 105 ? -2.793 -2.045 4.418 1.00 96.38 105 LEU A C 1
ATOM 800 O O . LEU A 1 105 ? -3.785 -1.482 4.873 1.00 96.38 105 LEU A O 1
ATOM 804 N N . ALA A 1 106 ? -2.489 -3.307 4.744 1.00 94.12 106 ALA A N 1
ATOM 805 C CA . ALA A 1 106 ? -3.299 -4.128 5.649 1.00 94.12 106 ALA A CA 1
ATOM 806 C C . ALA A 1 106 ? -3.307 -3.616 7.105 1.00 94.12 106 ALA A C 1
ATOM 808 O O . ALA A 1 106 ? -4.190 -3.975 7.887 1.00 94.12 106 ALA A O 1
ATOM 809 N N . GLY A 1 107 ? -2.337 -2.775 7.479 1.00 93.94 107 GLY A N 1
ATOM 810 C CA . GLY A 1 107 ? -2.302 -2.100 8.775 1.00 93.94 107 GLY A CA 1
ATOM 811 C C . GLY A 1 107 ? -3.264 -0.913 8.884 1.00 93.94 107 GLY A C 1
ATOM 812 O O . GLY A 1 107 ? -3.483 -0.422 9.992 1.00 93.94 107 GLY A O 1
ATOM 813 N N . LEU A 1 108 ? -3.846 -0.461 7.765 1.00 95.69 108 LEU A N 1
ATOM 814 C CA . LEU A 1 108 ? -4.766 0.673 7.718 1.00 95.69 108 LEU A CA 1
ATOM 815 C C . LEU A 1 108 ? -6.210 0.204 7.903 1.00 95.69 108 LEU A C 1
ATOM 817 O O . LEU A 1 108 ? -6.764 -0.512 7.069 1.00 95.69 108 LEU A O 1
ATOM 821 N N . LYS A 1 109 ? -6.845 0.619 8.998 1.00 93.94 109 LYS A N 1
ATOM 822 C CA . LYS A 1 109 ? -8.132 0.064 9.447 1.00 93.94 109 LYS A CA 1
ATOM 823 C C . LYS A 1 109 ? -9.330 0.594 8.676 1.00 93.94 109 LYS A C 1
ATOM 825 O O . LYS A 1 109 ? -10.390 -0.025 8.695 1.00 93.94 109 LYS A O 1
ATOM 830 N N . ARG A 1 110 ? -9.187 1.755 8.033 1.00 96.38 110 ARG A N 1
ATOM 831 C CA . ARG A 1 110 ? -10.290 2.476 7.377 1.00 96.38 110 ARG A CA 1
ATOM 832 C C . ARG A 1 110 ? -9.979 2.903 5.951 1.00 96.38 110 ARG A C 1
ATOM 834 O O . ARG A 1 110 ? -10.747 3.688 5.393 1.00 96.38 110 ARG A O 1
ATOM 841 N N . VAL A 1 111 ? -8.916 2.374 5.341 1.00 97.69 111 VAL A N 1
ATOM 842 C CA . VAL A 1 111 ? -8.572 2.723 3.960 1.00 97.69 111 VAL A CA 1
ATOM 843 C C . VAL A 1 111 ? -9.676 2.249 3.014 1.00 97.69 111 VAL A C 1
ATOM 845 O O . VAL A 1 111 ? -10.122 1.103 3.062 1.00 97.69 111 VAL A O 1
ATOM 848 N N . ARG A 1 112 ? -10.166 3.164 2.180 1.00 98.00 112 ARG A N 1
ATOM 849 C CA . ARG A 1 112 ? -11.275 2.945 1.239 1.00 98.00 112 ARG A CA 1
ATOM 850 C C . ARG A 1 112 ? -10.845 3.134 -0.205 1.00 98.00 112 ARG A C 1
ATOM 852 O O . ARG A 1 112 ? -11.491 2.578 -1.087 1.00 98.00 112 ARG A O 1
ATOM 859 N N . SER A 1 113 ? -9.797 3.912 -0.441 1.00 98.50 113 SER A N 1
ATOM 860 C CA . SER A 1 113 ? -9.328 4.287 -1.772 1.00 98.50 113 SER A CA 1
ATOM 861 C C . SER A 1 113 ? -7.822 4.057 -1.867 1.00 98.50 113 SER A C 1
ATOM 863 O O . SER A 1 113 ? -7.066 4.543 -1.025 1.00 98.50 113 SER A O 1
ATOM 865 N N . VAL A 1 114 ? -7.388 3.282 -2.858 1.00 98.56 114 VAL A N 1
ATOM 866 C CA . VAL A 1 114 ? -5.968 3.043 -3.148 1.00 98.56 114 VAL A CA 1
ATOM 867 C C . VAL A 1 114 ? -5.733 3.317 -4.630 1.00 98.56 114 VAL A C 1
ATOM 869 O O . VAL A 1 114 ? -6.341 2.680 -5.493 1.00 98.56 114 VAL A O 1
ATOM 872 N N . LEU A 1 115 ? -4.873 4.292 -4.923 1.00 98.38 115 LEU A N 1
ATOM 873 C CA . LEU A 1 115 ? -4.536 4.698 -6.288 1.00 98.38 115 LEU A CA 1
ATOM 874 C C . LEU A 1 115 ? -3.131 4.192 -6.628 1.00 98.38 115 LEU A C 1
ATOM 876 O O . LEU A 1 115 ? -2.153 4.679 -6.061 1.00 98.38 115 LEU A O 1
ATOM 880 N N . LEU A 1 116 ? -3.041 3.217 -7.533 1.00 98.12 116 LEU A N 1
ATOM 881 C CA . LEU A 1 116 ? -1.792 2.581 -7.984 1.00 98.12 116 LEU A CA 1
ATOM 882 C C . LEU A 1 116 ? -1.483 2.899 -9.446 1.00 98.12 116 LEU A C 1
ATOM 884 O O . LEU A 1 116 ? -0.649 2.241 -10.061 1.00 98.12 116 LEU A O 1
ATOM 888 N N . ASN A 1 117 ? -2.163 3.878 -10.037 1.00 96.75 117 ASN A N 1
ATOM 889 C CA . ASN A 1 117 ? -2.011 4.123 -11.457 1.00 96.75 117 ASN A CA 1
ATOM 890 C C . ASN A 1 117 ? -0.583 4.572 -11.811 1.00 96.75 117 ASN A C 1
ATOM 892 O O . ASN A 1 117 ? 0.042 5.342 -11.076 1.00 96.75 117 ASN A O 1
ATOM 896 N N . ASP A 1 118 ? -0.099 4.104 -12.959 1.00 96.62 118 ASP A N 1
ATOM 897 C CA . ASP A 1 118 ? 1.259 4.348 -13.458 1.00 96.62 118 ASP A CA 1
ATOM 898 C C . ASP A 1 118 ? 2.371 3.849 -12.497 1.00 96.62 118 ASP A C 1
ATOM 900 O O . ASP A 1 118 ? 3.384 4.523 -12.313 1.00 96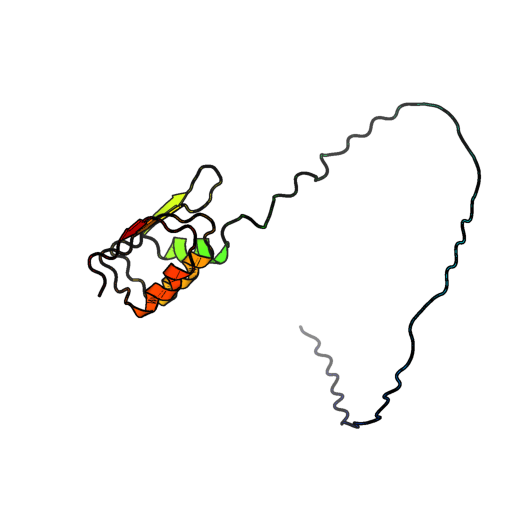.62 118 ASP A O 1
ATOM 904 N N . THR A 1 119 ? 2.183 2.691 -11.850 1.00 97.31 119 THR A N 1
ATOM 905 C CA . THR A 1 119 ? 3.182 2.047 -10.962 1.00 97.31 119 THR A CA 1
ATOM 906 C C . THR A 1 119 ? 3.684 0.717 -11.530 1.00 97.31 119 THR A C 1
ATOM 908 O O . THR A 1 119 ? 3.080 0.162 -12.441 1.00 97.31 119 THR A O 1
ATOM 911 N N . ALA A 1 120 ? 4.766 0.173 -10.962 1.00 96.38 120 ALA A N 1
ATOM 912 C CA . ALA A 1 120 ? 5.324 -1.136 -11.327 1.00 96.38 120 ALA A CA 1
ATOM 913 C C . ALA A 1 120 ? 4.705 -2.315 -10.540 1.00 96.38 120 ALA A C 1
ATOM 915 O O . ALA A 1 120 ? 5.341 -3.355 -10.383 1.00 96.38 120 ALA A O 1
ATOM 916 N N . ILE A 1 121 ? 3.496 -2.133 -9.995 1.00 97.56 121 ILE A N 1
ATOM 917 C CA . ILE A 1 121 ? 2.763 -3.187 -9.284 1.00 97.56 121 ILE A CA 1
ATOM 918 C C . ILE A 1 121 ? 2.290 -4.251 -10.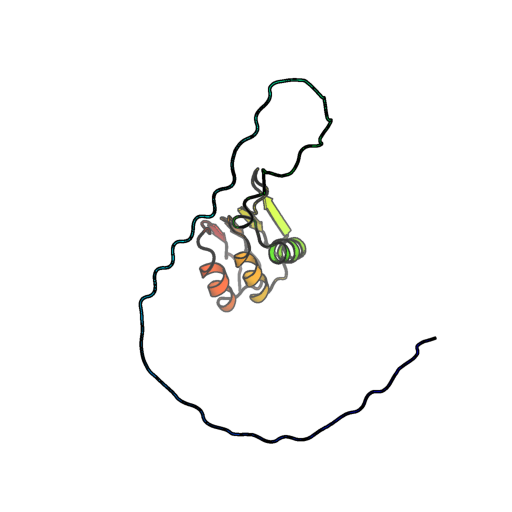271 1.00 97.56 121 ILE A C 1
ATOM 920 O O . ILE A 1 121 ? 1.682 -3.919 -11.289 1.00 97.56 121 ILE A O 1
ATOM 924 N N . THR A 1 122 ? 2.484 -5.514 -9.900 1.00 97.00 122 THR A N 1
ATOM 925 C CA . THR A 1 122 ? 2.086 -6.681 -10.687 1.00 97.00 122 THR A CA 1
ATOM 926 C C . THR A 1 122 ? 0.900 -7.414 -10.051 1.00 97.00 122 THR A C 1
ATOM 928 O O . THR A 1 122 ? 0.477 -7.140 -8.921 1.00 97.00 122 THR A O 1
ATOM 931 N N . ASP A 1 123 ? 0.386 -8.431 -10.747 1.00 96.25 123 ASP A N 1
ATOM 932 C CA . ASP A 1 123 ? -0.637 -9.334 -10.209 1.00 96.25 123 ASP A CA 1
ATOM 933 C C . ASP A 1 123 ? -0.203 -10.036 -8.905 1.00 96.25 123 ASP A C 1
ATOM 935 O O . ASP A 1 123 ? -1.055 -10.433 -8.104 1.00 96.25 123 ASP A O 1
ATOM 939 N N . ALA A 1 124 ? 1.106 -10.164 -8.647 1.00 96.31 124 ALA A N 1
ATOM 940 C CA . ALA A 1 124 ? 1.624 -10.769 -7.420 1.00 96.31 124 ALA A CA 1
ATOM 941 C C . ALA A 1 124 ? 1.368 -9.907 -6.169 1.00 96.31 124 ALA A C 1
ATOM 943 O O . ALA A 1 124 ? 1.290 -10.452 -5.064 1.00 96.31 124 ALA A O 1
ATOM 944 N N . GLY A 1 125 ? 1.171 -8.593 -6.326 1.00 95.31 125 GLY A N 1
ATOM 945 C CA . GLY A 1 125 ? 0.824 -7.674 -5.240 1.00 95.31 125 GLY A CA 1
ATOM 946 C C . GLY A 1 125 ? -0.668 -7.659 -4.878 1.00 95.31 125 GLY A C 1
ATOM 94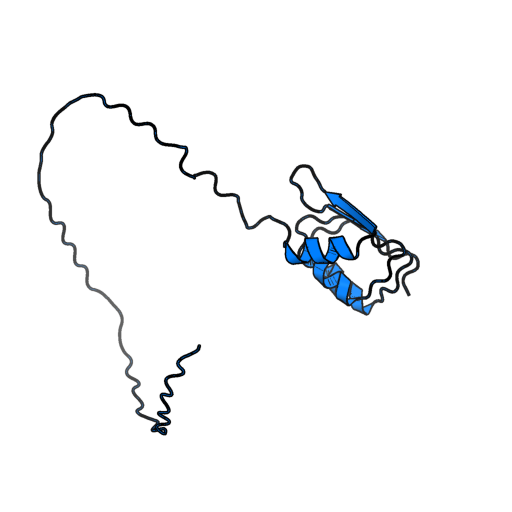7 O O . GLY A 1 125 ? -1.039 -7.366 -3.736 1.00 95.31 125 GLY A O 1
ATOM 948 N N . LEU A 1 126 ? -1.554 -8.033 -5.806 1.00 95.75 126 LEU A N 1
ATOM 949 C CA . LEU A 1 126 ? -3.012 -7.961 -5.616 1.00 95.75 126 LEU A CA 1
ATOM 950 C C . LEU A 1 126 ? -3.560 -8.785 -4.431 1.00 95.75 126 LEU A C 1
ATOM 952 O O . LEU A 1 126 ? -4.483 -8.305 -3.761 1.00 95.75 126 LEU A O 1
ATOM 956 N N . PRO A 1 127 ? -3.013 -9.969 -4.076 1.00 96.62 127 PRO A N 1
ATOM 957 C CA . PRO A 1 127 ? -3.429 -10.691 -2.875 1.00 96.62 127 PRO A CA 1
ATOM 958 C C . PRO A 1 127 ? -3.279 -9.883 -1.579 1.00 96.62 127 PRO A C 1
ATOM 960 O O . PRO A 1 127 ? -4.025 -10.123 -0.628 1.00 96.62 127 PRO A O 1
ATOM 963 N N . ALA A 1 128 ? -2.342 -8.928 -1.509 1.00 96.06 128 ALA A N 1
ATOM 964 C CA . ALA A 1 128 ? -2.219 -8.037 -0.356 1.00 96.06 128 ALA A CA 1
ATOM 965 C C . ALA A 1 128 ? -3.425 -7.090 -0.249 1.00 96.06 128 ALA A C 1
ATOM 967 O O . ALA A 1 128 ? -3.981 -6.929 0.838 1.00 96.06 128 ALA A O 1
ATOM 968 N N . LEU A 1 129 ? -3.889 -6.547 -1.379 1.00 96.38 129 LEU A N 1
ATOM 969 C CA . LEU A 1 129 ? -5.076 -5.688 -1.443 1.00 96.38 129 LEU A CA 1
ATOM 970 C C . LEU A 1 129 ? -6.356 -6.450 -1.082 1.00 96.38 129 LEU A C 1
ATOM 972 O O . LEU A 1 129 ? -7.233 -5.903 -0.418 1.00 96.38 129 LEU A O 1
ATOM 976 N N . GLY A 1 130 ? -6.435 -7.735 -1.440 1.00 95.19 130 GLY A N 1
ATOM 977 C CA . GLY A 1 130 ? -7.559 -8.607 -1.087 1.00 95.19 130 GLY A CA 1
ATOM 978 C C . GLY A 1 130 ? -7.769 -8.804 0.423 1.00 95.19 130 GLY A C 1
ATOM 979 O O . GLY A 1 130 ? -8.850 -9.211 0.840 1.00 95.19 130 GLY A O 1
ATOM 980 N N . LYS A 1 131 ? -6.771 -8.487 1.261 1.00 95.12 131 LYS A N 1
ATOM 981 C CA . LYS A 1 131 ? -6.881 -8.545 2.732 1.00 95.12 131 LYS A CA 1
ATOM 982 C C . LYS A 1 131 ? -7.563 -7.310 3.330 1.00 95.12 131 LYS A C 1
ATOM 984 O O . LYS A 1 131 ? -7.915 -7.315 4.509 1.00 95.12 131 LYS A O 1
ATOM 989 N N . ILE A 1 132 ? -7.741 -6.250 2.545 1.00 96.62 132 ILE A N 1
ATOM 990 C CA . ILE A 1 132 ? -8.264 -4.963 3.001 1.00 96.62 132 ILE A CA 1
ATOM 991 C C . ILE A 1 132 ? -9.787 -4.958 2.847 1.00 96.62 132 ILE A C 1
ATOM 993 O O . ILE A 1 132 ? -10.334 -4.510 1.841 1.00 96.62 132 ILE A O 1
ATOM 997 N N . ALA A 1 133 ? -10.492 -5.429 3.875 1.00 95.12 133 ALA A N 1
ATOM 998 C CA . ALA A 1 133 ? -11.955 -5.550 3.854 1.00 95.12 133 ALA A CA 1
ATOM 999 C C . ALA A 1 133 ? -12.703 -4.210 3.683 1.00 95.12 133 ALA A C 1
ATOM 1001 O O . ALA A 1 133 ? -13.890 -4.195 3.359 1.00 95.12 133 ALA A O 1
ATOM 1002 N N . THR A 1 134 ? -12.034 -3.080 3.918 1.00 96.81 134 THR A N 1
ATOM 1003 C CA . THR A 1 134 ? -12.618 -1.736 3.822 1.00 96.81 134 THR A CA 1
ATOM 1004 C C . THR A 1 134 ? -12.452 -1.076 2.456 1.00 96.81 134 THR A C 1
ATOM 1006 O O . THR A 1 134 ? -13.044 -0.013 2.241 1.00 96.81 134 THR A O 1
ATOM 1009 N N . LEU A 1 135 ? -11.672 -1.672 1.544 1.00 97.94 135 LEU A N 1
ATOM 1010 C CA . LEU A 1 135 ? -11.363 -1.099 0.235 1.00 97.94 135 LEU A CA 1
ATOM 1011 C C . LEU A 1 135 ? -12.621 -1.022 -0.645 1.00 97.94 135 LEU A C 1
ATOM 1013 O O . LEU A 1 135 ? -13.394 -1.973 -0.741 1.00 97.94 135 LEU A O 1
ATOM 1017 N N . ARG A 1 136 ? -12.838 0.130 -1.285 1.00 98.06 136 ARG A N 1
ATOM 1018 C CA . ARG A 1 136 ? -14.012 0.425 -2.132 1.00 98.06 136 ARG A CA 1
ATOM 1019 C C . ARG A 1 136 ? -13.623 0.903 -3.522 1.00 98.06 136 ARG A C 1
ATOM 1021 O O . ARG A 1 136 ? -14.307 0.585 -4.488 1.00 98.06 136 ARG A O 1
ATOM 1028 N N . ASN A 1 137 ? -12.530 1.651 -3.609 1.00 98.25 137 ASN A N 1
ATOM 1029 C CA . ASN A 1 137 ? -11.984 2.180 -4.843 1.00 98.25 137 ASN A CA 1
ATOM 1030 C C . ASN A 1 137 ? -10.541 1.709 -4.997 1.00 98.25 137 ASN A C 1
ATOM 1032 O O . ASN A 1 137 ? -9.715 1.894 -4.104 1.00 98.25 137 ASN A O 1
ATOM 1036 N N . LEU A 1 138 ? -10.259 1.116 -6.150 1.00 98.19 138 LEU A N 1
ATOM 1037 C CA . LEU A 1 138 ? -8.933 0.676 -6.541 1.00 98.19 138 LEU A CA 1
ATOM 1038 C C . LEU A 1 138 ? -8.689 1.123 -7.981 1.00 98.19 138 LEU A C 1
ATOM 1040 O O . LEU A 1 138 ? -9.492 0.817 -8.862 1.00 98.19 138 LEU A O 1
ATOM 1044 N N . ASP A 1 139 ? -7.603 1.856 -8.208 1.00 98.06 139 ASP A N 1
ATOM 1045 C CA . ASP A 1 139 ? -7.176 2.275 -9.544 1.00 98.06 139 ASP A CA 1
ATOM 1046 C C . ASP A 1 139 ? -5.865 1.577 -9.918 1.00 98.06 139 ASP A C 1
ATOM 1048 O O . ASP A 1 139 ? -4.838 1.831 -9.293 1.00 98.06 139 ASP A O 1
ATOM 1052 N N . LEU A 1 140 ? -5.924 0.701 -10.925 1.00 96.94 140 LEU A N 1
ATOM 1053 C CA . LEU A 1 140 ? -4.801 -0.104 -11.434 1.00 96.94 140 LEU A CA 1
ATOM 1054 C C . LEU A 1 140 ? -4.369 0.313 -12.849 1.00 96.94 140 LEU A C 1
ATOM 1056 O O . LEU A 1 140 ? -3.678 -0.430 -13.546 1.00 96.94 140 LEU A O 1
ATOM 1060 N N . ARG A 1 141 ? -4.842 1.458 -13.356 1.00 97.19 141 ARG A N 1
ATOM 1061 C CA . ARG A 1 141 ? -4.552 1.860 -14.740 1.00 97.19 141 ARG A CA 1
ATOM 1062 C C . ARG A 1 141 ? -3.050 2.067 -14.931 1.00 97.19 141 ARG A C 1
ATOM 1064 O O . ARG A 1 141 ? -2.439 2.835 -14.201 1.00 97.19 141 ARG A O 1
ATOM 1071 N N . GLY A 1 142 ? -2.470 1.427 -15.941 1.00 94.12 142 GLY A N 1
ATOM 1072 C CA . GLY A 1 142 ? -1.041 1.568 -16.233 1.00 94.12 142 GLY A CA 1
ATOM 1073 C C . GLY A 1 142 ? -0.112 0.807 -15.281 1.00 94.12 142 GLY A C 1
ATOM 1074 O O . GLY A 1 142 ? 1.085 1.066 -15.319 1.00 94.12 142 GLY A O 1
ATOM 1075 N N . CYS A 1 143 ? -0.636 -0.104 -14.451 1.00 93.19 143 CYS A N 1
ATOM 1076 C CA . CYS A 1 143 ? 0.172 -1.142 -13.802 1.00 93.19 143 CYS A CA 1
ATOM 1077 C C . CYS A 1 143 ? 0.711 -2.137 -14.849 1.00 93.19 143 CYS A C 1
ATOM 1079 O O . CYS A 1 143 ? 0.075 -2.329 -15.894 1.00 93.19 143 CYS A O 1
ATOM 1081 N N . THR A 1 144 ? 1.870 -2.749 -14.583 1.00 81.44 144 THR A N 1
ATOM 1082 C CA . THR A 1 144 ? 2.603 -3.623 -15.523 1.00 81.44 144 THR A CA 1
ATOM 1083 C C . THR A 1 144 ? 3.061 -4.911 -14.879 1.00 81.44 144 THR A C 1
ATOM 1085 O O . THR A 1 144 ? 3.616 -4.802 -13.766 1.00 81.44 144 THR A O 1
#

Organism: NCBI:txid412755